Protein AF-A0A2R6PP64-F1 (afdb_monomer)

Organism: Actinidia chinensis var. chinensis (NCBI:txid1590841)

Foldseek 3Di:
DFDPVFWPDWACDADQLAFTWTFGADPVQQATEIEGHHDPPPPVVVCQVVVCPDDFDDDPNWGFRPSLVSNLVCCVPPVLVVRLVVCVVRPPGAYEYEYEEQSLLSSVVNLVVLQPDDCVVSVHHSVSYDYDYHNYDHRTD

pLDDT: mean 81.03, std 17.04, range [38.41, 97.19]

Nearest PDB structures (foldseek):
  6qpr-assembly1_A  TM=8.206E-01  e=1.455E-07  Rhizomucor miehei
  5tgl-assembly1_A-2  TM=7.960E-01  e=3.168E-07  Rhizomucor miehei
  6qpp-assembly1_A  TM=8.175E-01  e=6.058E-07  Rhizomucor miehei
  3tgl-assembly1_A  TM=8.061E-01  e=5.678E-07  Rhizomucor miehei
  6l7n-assembly1_A  TM=8.260E-01  e=2.871E-06  Penicillium roqueforti FM164

InterPro domains:
  IPR002921 Fungal lipase-type domain [PF01764] (34-140)
  IPR029058 Alpha/Beta hydrolase fold [G3DSA:3.40.50.1820] (1-141)
  IPR029058 Alpha/Beta hydrolase fold [SSF53474] (8-139)

Sequence (141 aa):
MLQESNVVKFIKDSSVMRPGYYIGIDAHKKPVILGIHGTHTVSDLITDIVSSSHEEVTFEGYSICFGTAESARWFLNHEMGTIKKCLDKHKGFRLRLVGHSLEGATASLLAIMLRKKSSKELGFSPDIVTSIGYATPPCVS

Radius of gyration: 15.01 Å; Cα contacts (8 Å, |Δi|>4): 247; chains: 1; bounding box: 42×24×38 Å

Secondary structure (DSSP, 8-state):
---GGGEEEEE---BTTB-EEEEEE-TTT-EEEEEEE--S-HHHHHHHHHH-TT-PEEETTEEE-HHHHHHHHHHHHHTHHHHHHHHHHSTTPEEEEEEEHHHHHHHHHHHHHHHTS-HHHHSS-GGGEEEEEESPPPS--

Mean predicted aligned error: 7.61 Å

Structure (mmCIF, N/CA/C/O backbone):
data_AF-A0A2R6PP64-F1
#
_entry.id   AF-A0A2R6PP64-F1
#
loop_
_atom_site.group_PDB
_atom_site.id
_atom_site.type_symbol
_atom_site.label_atom_id
_atom_site.label_alt_id
_atom_site.label_comp_id
_atom_site.label_asym_id
_atom_site.label_entity_id
_atom_site.label_seq_id
_atom_site.pdbx_PDB_ins_code
_atom_site.Cartn_x
_atom_site.Cartn_y
_atom_site.Cartn_z
_atom_site.occupancy
_atom_site.B_iso_or_equiv
_atom_site.auth_seq_id
_atom_site.auth_comp_id
_atom_site.auth_asym_id
_atom_site.auth_atom_id
_atom_site.pdbx_PDB_model_num
ATOM 1 N N . MET A 1 1 ? -13.765 -11.228 -1.481 1.00 49.19 1 MET A N 1
ATOM 2 C CA . MET A 1 1 ? -13.458 -10.492 -2.723 1.00 49.19 1 MET A CA 1
ATOM 3 C C . MET A 1 1 ? -13.876 -9.052 -2.479 1.00 49.19 1 MET A C 1
ATOM 5 O O . MET A 1 1 ? -14.929 -8.862 -1.878 1.00 49.19 1 MET A O 1
ATOM 9 N N . LEU A 1 2 ? -13.030 -8.071 -2.807 1.00 63.34 2 LEU A N 1
ATOM 10 C CA . LEU A 1 2 ? -13.365 -6.659 -2.607 1.00 63.34 2 LEU A CA 1
ATOM 11 C C . LEU A 1 2 ? -14.544 -6.314 -3.527 1.00 63.34 2 LEU A C 1
ATOM 13 O O . LEU A 1 2 ? -14.453 -6.550 -4.727 1.00 63.34 2 LEU A O 1
ATOM 17 N N . GLN A 1 3 ? -15.648 -5.820 -2.971 1.00 71.38 3 GLN A N 1
ATOM 18 C CA . GLN A 1 3 ? -16.761 -5.317 -3.778 1.00 71.38 3 GLN A CA 1
ATOM 19 C C . GLN A 1 3 ? -16.437 -3.896 -4.247 1.00 71.38 3 GLN A C 1
ATOM 21 O O . GLN A 1 3 ? -15.818 -3.138 -3.498 1.00 71.38 3 GLN A O 1
ATOM 26 N N . GLU A 1 4 ? -16.876 -3.520 -5.451 1.00 72.12 4 GLU A N 1
ATOM 27 C CA . GLU A 1 4 ? -16.663 -2.170 -6.00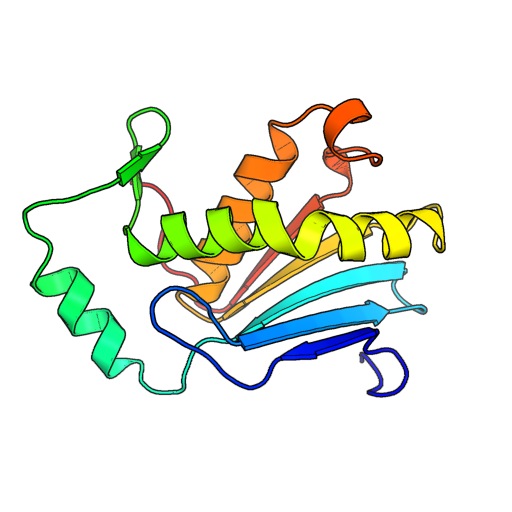0 1.00 72.12 4 GLU A CA 1
ATOM 28 C C . GLU A 1 4 ? -17.209 -1.074 -5.076 1.00 72.12 4 GLU A C 1
ATOM 30 O O . GLU A 1 4 ? -16.579 -0.032 -4.914 1.00 72.12 4 GLU A O 1
ATOM 35 N N . SER A 1 5 ? -18.313 -1.347 -4.368 1.00 76.00 5 SER A N 1
ATOM 36 C CA . SER A 1 5 ? -18.899 -0.448 -3.363 1.00 76.00 5 SER A CA 1
ATOM 37 C C . SER A 1 5 ? -17.946 -0.081 -2.221 1.00 76.00 5 SER A C 1
ATOM 39 O O . SER A 1 5 ? -18.180 0.894 -1.512 1.00 76.00 5 SER A O 1
ATOM 41 N N . ASN A 1 6 ? -16.887 -0.868 -2.016 1.00 86.00 6 ASN A N 1
ATOM 42 C CA . ASN A 1 6 ? -15.913 -0.664 -0.951 1.00 86.00 6 ASN A CA 1
ATOM 43 C C . ASN A 1 6 ? -14.617 -0.009 -1.451 1.00 86.00 6 ASN A C 1
ATOM 45 O O . ASN A 1 6 ? -13.639 0.074 -0.699 1.00 86.00 6 ASN A O 1
ATOM 49 N N . VAL A 1 7 ? -14.586 0.439 -2.708 1.00 89.81 7 VAL A N 1
ATOM 50 C CA . VAL A 1 7 ? -13.494 1.235 -3.267 1.00 89.81 7 VAL A CA 1
ATOM 51 C C . VAL A 1 7 ? -13.697 2.692 -2.859 1.00 89.81 7 VAL A C 1
ATOM 53 O O . VAL A 1 7 ? -14.669 3.339 -3.229 1.00 89.81 7 VAL A O 1
ATOM 56 N N . VAL A 1 8 ? -12.761 3.213 -2.071 1.00 91.81 8 VAL A N 1
ATOM 57 C CA . VAL A 1 8 ? -12.759 4.603 -1.591 1.00 91.81 8 VAL A CA 1
ATOM 58 C C . VAL A 1 8 ? -12.204 5.541 -2.655 1.00 91.81 8 VAL A C 1
ATOM 60 O O . VAL A 1 8 ? -12.632 6.686 -2.773 1.00 91.81 8 VAL A O 1
ATOM 63 N N . LYS A 1 9 ? -11.213 5.066 -3.408 1.00 92.81 9 LYS A N 1
ATOM 64 C CA . LYS A 1 9 ? -10.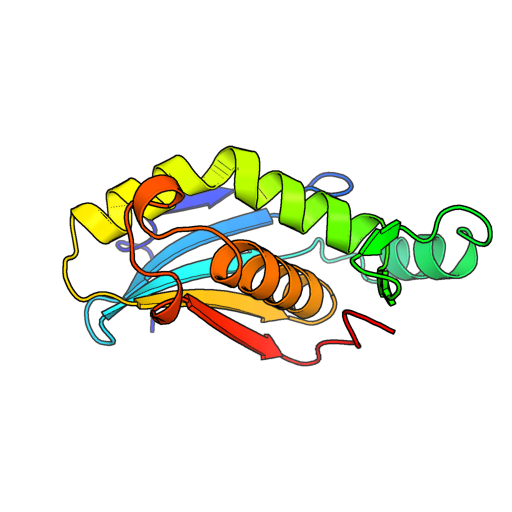545 5.837 -4.450 1.00 92.81 9 LYS A CA 1
ATOM 65 C C . LYS A 1 9 ? -10.085 4.900 -5.549 1.00 92.81 9 LYS A C 1
ATOM 67 O O . LYS A 1 9 ? -9.527 3.847 -5.252 1.00 92.81 9 LYS A O 1
ATOM 72 N N . PHE A 1 10 ? -10.295 5.304 -6.793 1.00 91.75 10 PHE A N 1
ATOM 73 C CA . 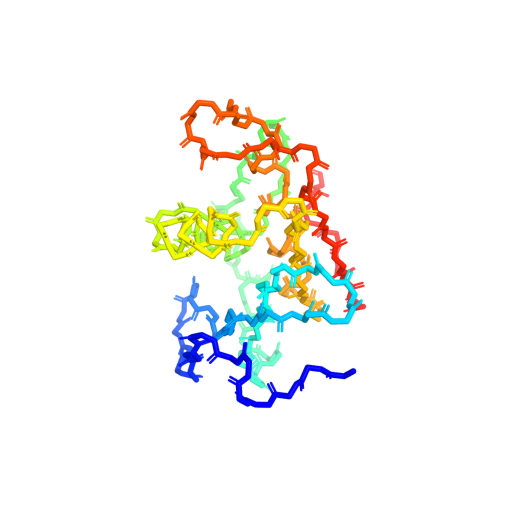PHE A 1 10 ? -9.838 4.593 -7.978 1.00 91.75 10 PHE A CA 1
ATOM 74 C C . PHE A 1 10 ? -9.250 5.605 -8.954 1.00 91.75 10 PHE A C 1
ATOM 76 O O . PHE A 1 10 ? -9.945 6.531 -9.366 1.00 91.75 10 PHE A O 1
ATOM 83 N N . ILE A 1 11 ? -7.975 5.441 -9.292 1.00 89.06 11 ILE A N 1
ATOM 84 C CA . ILE A 1 11 ? -7.272 6.242 -10.289 1.00 89.06 11 ILE A CA 1
ATOM 85 C C . ILE A 1 11 ? -6.854 5.298 -11.408 1.00 89.06 11 ILE A C 1
ATOM 87 O O . ILE A 1 11 ? -5.977 4.452 -11.228 1.00 89.06 11 ILE A O 1
ATOM 91 N N . LYS A 1 12 ? -7.537 5.432 -12.546 1.00 80.81 12 LYS A N 1
ATOM 92 C CA . LYS A 1 12 ? -7.301 4.616 -13.739 1.00 80.81 12 LYS A CA 1
ATOM 93 C C . LYS A 1 12 ? -6.080 5.091 -14.517 1.00 80.81 12 LYS A C 1
ATOM 95 O O . LYS A 1 12 ? -5.326 4.274 -15.038 1.00 80.81 12 LYS A O 1
ATOM 100 N N . ASP A 1 13 ? -5.920 6.407 -14.607 1.00 75.50 13 ASP A N 1
ATOM 101 C CA . ASP A 1 13 ? -4.865 7.011 -15.402 1.00 75.50 13 ASP A CA 1
ATOM 102 C C . ASP A 1 13 ? -3.517 6.784 -14.734 1.00 75.50 13 ASP A C 1
ATOM 104 O O . ASP A 1 13 ? -3.345 6.967 -13.529 1.00 75.50 13 ASP A O 1
ATOM 108 N N . SER A 1 14 ? -2.560 6.377 -15.550 1.00 72.56 14 SER A N 1
ATOM 109 C CA . SER A 1 14 ? -1.179 6.172 -15.152 1.00 72.56 14 SER A CA 1
ATOM 110 C C . SER A 1 14 ? -0.304 7.096 -15.979 1.00 72.56 14 SER A C 1
ATOM 112 O O . SER A 1 14 ? -0.519 7.280 -17.176 1.00 72.56 14 SER A O 1
ATOM 114 N N . SER A 1 15 ? 0.677 7.701 -15.325 1.00 66.31 15 SER A N 1
ATOM 115 C CA . SER A 1 15 ? 1.737 8.451 -15.990 1.00 66.31 15 SER A CA 1
ATOM 116 C C . SER A 1 15 ? 3.084 7.841 -15.632 1.00 66.31 15 SER A C 1
ATOM 118 O O . SER A 1 15 ? 3.179 7.006 -14.730 1.00 66.31 15 SER A O 1
ATOM 120 N N . VAL A 1 16 ? 4.145 8.302 -16.294 1.00 65.38 16 VAL A N 1
ATOM 121 C CA . VAL A 1 16 ? 5.523 7.942 -15.937 1.00 65.38 16 VAL A CA 1
ATOM 122 C C . VAL A 1 16 ? 5.717 8.134 -14.422 1.00 65.38 16 VAL A C 1
ATOM 124 O O . VAL A 1 16 ? 5.392 9.198 -13.887 1.00 65.38 16 VAL A O 1
ATOM 127 N N . MET A 1 17 ? 6.156 7.073 -13.730 1.00 68.31 17 MET A N 1
ATOM 128 C CA . MET A 1 17 ? 6.361 7.001 -12.267 1.00 68.31 17 MET A CA 1
ATOM 129 C C . MET A 1 17 ? 5.120 7.223 -11.379 1.00 68.31 17 MET A C 1
ATOM 131 O O . MET A 1 17 ? 5.240 7.421 -10.169 1.00 68.31 17 MET A O 1
ATOM 135 N N . ARG A 1 18 ? 3.911 7.213 -11.947 1.00 79.69 18 ARG A N 1
ATOM 136 C CA . ARG A 1 18 ? 2.648 7.308 -11.199 1.00 79.69 18 ARG A CA 1
ATOM 137 C C . ARG A 1 18 ? 1.710 6.221 -11.704 1.00 79.69 18 ARG A C 1
ATOM 139 O O . ARG A 1 18 ? 0.897 6.482 -12.595 1.00 79.69 18 ARG A O 1
ATOM 146 N N . PRO A 1 19 ? 1.856 4.989 -11.193 1.00 81.19 19 PRO A N 1
ATOM 147 C CA . PRO A 1 19 ? 0.986 3.899 -11.595 1.00 81.19 19 PRO A CA 1
ATOM 148 C C . PRO A 1 19 ? -0.462 4.206 -11.201 1.00 81.19 19 PRO A C 1
ATOM 150 O O . PRO A 1 19 ? -0.721 4.918 -10.225 1.00 81.19 19 PRO A O 1
ATOM 153 N N . GLY A 1 20 ? -1.400 3.635 -11.951 1.00 87.81 20 GLY A N 1
ATOM 154 C CA . GLY A 1 20 ? -2.799 3.609 -11.557 1.00 87.81 20 GLY A CA 1
ATOM 155 C C . GLY A 1 20 ? -2.938 2.839 -10.246 1.00 87.81 20 GLY A C 1
ATOM 156 O O . GLY A 1 20 ? -2.110 1.998 -9.888 1.00 87.81 20 GLY A O 1
ATOM 157 N N . TYR A 1 21 ? -3.963 3.144 -9.466 1.00 92.56 21 TYR A N 1
ATOM 158 C CA . TYR A 1 21 ? -4.140 2.480 -8.181 1.00 92.56 21 TYR A CA 1
ATOM 159 C C . TYR A 1 21 ? -5.564 2.595 -7.676 1.00 92.56 21 TYR A C 1
ATOM 161 O O . TYR A 1 21 ? -6.366 3.415 -8.127 1.00 92.56 21 TYR A O 1
ATOM 169 N N . TYR A 1 22 ? -5.860 1.790 -6.666 1.00 93.81 22 TYR A N 1
ATOM 170 C CA . TYR A 1 22 ? -7.092 1.903 -5.915 1.00 93.81 22 TYR A CA 1
ATOM 171 C C . TYR A 1 22 ? -6.848 1.755 -4.420 1.00 93.81 22 TYR A C 1
ATOM 173 O O . TYR A 1 22 ? -5.941 1.046 -3.983 1.00 93.81 22 TYR A O 1
ATOM 181 N N . ILE A 1 23 ? -7.691 2.420 -3.634 1.00 95.00 23 ILE A N 1
ATOM 182 C CA . ILE A 1 23 ? -7.774 2.244 -2.188 1.00 95.00 23 ILE A CA 1
ATOM 183 C C . ILE A 1 23 ? -9.132 1.628 -1.889 1.00 95.00 23 ILE A C 1
ATOM 185 O O . ILE A 1 23 ? -10.166 2.233 -2.168 1.00 95.00 23 ILE A O 1
ATOM 189 N N . GLY A 1 24 ? -9.126 0.422 -1.334 1.00 94.06 24 GLY A N 1
ATOM 190 C CA . GLY A 1 24 ? -10.329 -0.330 -0.995 1.00 94.06 24 GLY A CA 1
ATOM 191 C C . GLY A 1 24 ? -10.353 -0.762 0.463 1.00 94.06 24 GLY A C 1
ATOM 192 O O . GLY A 1 24 ? -9.318 -0.830 1.125 1.00 94.06 24 GLY A O 1
ATOM 193 N N . ILE A 1 25 ? -11.540 -1.078 0.970 1.00 94.31 25 ILE A N 1
ATOM 194 C CA . ILE A 1 25 ? -11.734 -1.586 2.330 1.00 94.31 25 ILE A CA 1
ATOM 195 C C . ILE A 1 25 ? -12.377 -2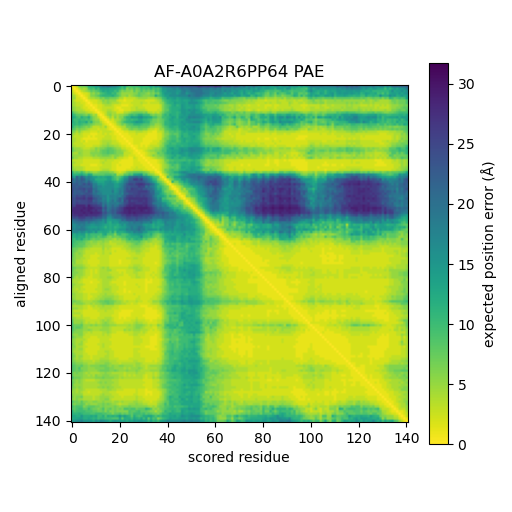.968 2.254 1.00 94.31 25 ILE A C 1
ATOM 197 O O . ILE A 1 25 ? -13.497 -3.125 1.779 1.00 94.31 25 ILE A O 1
ATOM 201 N N . ASP A 1 26 ? -11.693 -3.998 2.740 1.00 90.94 26 ASP A N 1
ATOM 202 C CA . ASP A 1 26 ? -12.300 -5.322 2.871 1.00 90.94 26 ASP A CA 1
ATOM 203 C C . ASP A 1 26 ? -12.822 -5.483 4.302 1.00 90.94 26 ASP A C 1
ATOM 205 O O . ASP A 1 26 ? -12.075 -5.785 5.230 1.00 90.94 26 ASP A O 1
ATOM 209 N N . ALA A 1 27 ? -14.126 -5.270 4.487 1.00 84.88 27 ALA A N 1
ATOM 210 C CA . ALA A 1 27 ? -14.778 -5.387 5.790 1.00 84.88 27 ALA A CA 1
ATOM 211 C C . ALA A 1 27 ? -14.773 -6.824 6.350 1.00 84.88 27 ALA A C 1
ATOM 213 O O . ALA A 1 27 ? -14.808 -7.003 7.568 1.00 84.88 27 ALA A O 1
ATOM 214 N N . HIS A 1 28 ? -14.691 -7.849 5.492 1.00 84.56 28 HIS A N 1
ATOM 215 C CA . HIS A 1 28 ? -14.688 -9.249 5.922 1.00 84.56 28 HIS A CA 1
ATOM 216 C C . HIS A 1 28 ? -13.328 -9.663 6.473 1.00 84.56 28 HIS A C 1
ATOM 218 O O . HIS A 1 28 ? -13.242 -10.279 7.535 1.00 84.56 28 HIS A O 1
ATOM 224 N N . LYS A 1 29 ? -12.252 -9.343 5.749 1.00 86.50 29 LYS A N 1
ATOM 225 C CA . LYS A 1 29 ? -10.882 -9.680 6.167 1.00 86.50 29 LYS A CA 1
ATOM 226 C C . LYS A 1 29 ? -10.239 -8.594 7.031 1.00 86.50 29 LYS A C 1
ATOM 228 O O . LYS A 1 29 ? -9.176 -8.837 7.601 1.00 86.50 29 LYS A O 1
ATOM 233 N N . LYS A 1 30 ? -10.866 -7.418 7.117 1.00 90.62 30 LYS A N 1
ATOM 234 C CA . LYS A 1 30 ? -10.422 -6.217 7.838 1.00 90.62 30 LYS A CA 1
ATOM 235 C C . LYS A 1 30 ? -9.087 -5.572 7.389 1.00 90.62 30 LYS A C 1
ATOM 237 O O . LYS A 1 30 ? -8.389 -5.022 8.244 1.00 90.62 30 LYS A O 1
ATOM 242 N N . PRO A 1 31 ? -8.667 -5.591 6.105 1.00 92.69 31 PRO A N 1
ATOM 243 C CA . PRO A 1 31 ? -7.626 -4.683 5.633 1.00 92.69 31 PRO A CA 1
ATOM 244 C C . PRO A 1 31 ? -8.181 -3.445 4.912 1.00 92.69 31 PRO A C 1
ATOM 246 O O . PRO A 1 31 ? -9.172 -3.507 4.184 1.00 92.69 31 PRO A O 1
ATOM 249 N N . VAL A 1 32 ? -7.454 -2.337 5.044 1.00 95.81 32 VAL A N 1
ATOM 250 C CA . VAL A 1 32 ? -7.393 -1.284 4.024 1.00 95.81 32 VAL A CA 1
ATOM 251 C C . VAL A 1 32 ? -6.368 -1.733 2.984 1.00 95.81 32 VAL A C 1
ATOM 253 O O . VAL A 1 32 ? -5.243 -2.090 3.338 1.00 95.81 32 VAL A O 1
ATOM 256 N N . ILE A 1 33 ? -6.758 -1.761 1.715 1.00 95.38 33 ILE A N 1
ATOM 257 C CA . ILE A 1 33 ? -5.949 -2.265 0.605 1.00 95.38 33 ILE A CA 1
ATOM 258 C C . ILE A 1 33 ? -5.546 -1.091 -0.282 1.00 95.38 33 ILE A C 1
ATOM 260 O O . ILE A 1 33 ? -6.423 -0.384 -0.768 1.00 95.38 33 ILE A O 1
ATOM 264 N N . LEU A 1 34 ? -4.246 -0.913 -0.515 1.00 95.69 34 LEU A N 1
ATOM 265 C CA . LEU A 1 34 ? -3.721 -0.108 -1.619 1.00 95.69 34 LEU A CA 1
ATOM 266 C C . LEU A 1 34 ? -3.267 -1.073 -2.714 1.00 95.69 34 LEU A C 1
ATOM 268 O O . LEU A 1 34 ? -2.245 -1.743 -2.556 1.00 95.69 34 LEU A O 1
ATOM 272 N N . GLY A 1 35 ? -4.040 -1.172 -3.791 1.00 93.25 35 GLY A N 1
ATOM 273 C CA . GLY A 1 35 ? -3.666 -1.947 -4.969 1.00 93.25 35 GLY A CA 1
ATOM 274 C C . GLY A 1 35 ? -3.002 -1.046 -5.999 1.00 93.25 35 GLY A C 1
ATOM 275 O O . GLY A 1 35 ? -3.626 -0.090 -6.450 1.00 93.25 35 GLY A O 1
ATOM 276 N N . ILE A 1 36 ? -1.757 -1.349 -6.351 1.00 91.69 36 ILE A N 1
ATOM 277 C CA . ILE A 1 36 ? -0.962 -0.628 -7.346 1.00 91.69 36 ILE A CA 1
ATOM 278 C C . ILE A 1 36 ? -1.040 -1.403 -8.664 1.00 91.69 36 ILE A C 1
ATOM 280 O O . ILE A 1 36 ? -0.782 -2.607 -8.697 1.00 91.69 36 ILE A O 1
ATOM 284 N N . HIS A 1 37 ? -1.423 -0.711 -9.731 1.00 83.44 37 HIS A N 1
ATOM 285 C CA . HIS A 1 37 ? -1.583 -1.246 -11.077 1.00 83.44 37 HIS A CA 1
ATOM 286 C C . HIS A 1 37 ? -0.788 -0.396 -12.074 1.00 83.44 37 HIS A C 1
ATOM 288 O O . HIS A 1 37 ? -1.015 0.803 -12.226 1.00 83.44 37 HIS A O 1
ATOM 294 N N . GLY A 1 38 ? 0.166 -1.014 -12.749 1.00 66.75 38 GLY A N 1
ATOM 295 C CA . GLY A 1 38 ? 0.958 -0.411 -13.805 1.00 66.75 38 GLY A CA 1
ATOM 296 C C . GLY A 1 38 ? 0.203 -0.423 -15.125 1.00 66.75 38 GLY A C 1
ATOM 297 O O . GLY A 1 38 ? -0.780 -1.141 -15.308 1.00 66.75 38 GLY A O 1
ATOM 298 N N . THR A 1 39 ? 0.669 0.387 -16.067 1.00 53.47 39 THR A N 1
ATOM 299 C CA . THR A 1 39 ? 0.207 0.330 -17.453 1.00 53.47 39 THR A CA 1
ATOM 300 C C . THR A 1 39 ? 0.467 -1.051 -18.059 1.00 53.47 39 THR A C 1
ATOM 302 O O . THR A 1 39 ? 1.475 -1.698 -17.793 1.00 53.47 39 THR A O 1
ATOM 305 N N . HIS A 1 40 ? -0.420 -1.480 -18.959 1.00 48.38 40 HIS A N 1
ATOM 306 C CA . HIS A 1 40 ? -0.296 -2.718 -19.739 1.00 48.38 40 HIS A CA 1
ATOM 307 C C . HIS A 1 40 ? 0.913 -2.761 -20.707 1.00 48.38 40 HIS A C 1
ATOM 309 O O . HIS A 1 40 ? 1.077 -3.746 -21.426 1.00 48.38 40 HIS A O 1
ATOM 315 N N . THR A 1 41 ? 1.782 -1.747 -20.738 1.00 46.19 41 THR A N 1
ATOM 316 C CA . THR A 1 41 ? 3.030 -1.745 -21.514 1.00 46.19 41 THR A CA 1
ATOM 317 C C . THR A 1 41 ? 4.212 -2.177 -20.652 1.00 46.19 41 THR A C 1
ATOM 319 O O . THR A 1 41 ? 5.066 -1.390 -20.259 1.00 46.19 41 THR A O 1
ATOM 322 N N . VAL A 1 42 ? 4.312 -3.491 -20.437 1.00 48.19 42 VAL A N 1
ATOM 323 C CA . VAL A 1 42 ? 5.522 -4.166 -19.920 1.00 48.19 42 VAL A CA 1
ATOM 324 C C . VAL A 1 42 ? 6.769 -3.794 -20.751 1.00 48.19 42 VAL A C 1
ATOM 326 O O . VAL A 1 42 ? 7.892 -3.842 -20.258 1.00 48.19 42 VAL A O 1
ATOM 329 N N . SER A 1 43 ? 6.568 -3.378 -22.006 1.00 42.44 43 SER A N 1
ATOM 330 C CA . SER A 1 43 ? 7.605 -2.948 -22.945 1.00 42.44 43 SER A CA 1
ATOM 331 C C . SER A 1 43 ? 8.280 -1.615 -22.598 1.00 42.44 43 SER A C 1
ATOM 333 O O . SER A 1 43 ? 9.478 -1.512 -22.836 1.00 42.44 43 SER A O 1
ATOM 335 N N . ASP A 1 44 ? 7.587 -0.641 -21.991 1.00 45.28 44 ASP A N 1
ATOM 336 C CA . ASP A 1 44 ? 8.214 0.646 -21.616 1.00 45.28 44 ASP A CA 1
ATOM 337 C C . ASP A 1 44 ? 9.164 0.491 -20.413 1.00 45.28 44 ASP A C 1
ATOM 339 O O . ASP A 1 44 ? 10.107 1.256 -20.237 1.00 45.28 44 ASP A O 1
ATOM 343 N N . LEU A 1 45 ? 8.957 -0.555 -19.606 1.00 49.12 45 LEU A N 1
ATOM 344 C CA . LEU A 1 45 ? 9.746 -0.846 -18.408 1.00 49.12 45 LEU A CA 1
ATOM 345 C C . LEU A 1 45 ? 11.098 -1.501 -18.691 1.00 49.12 45 LEU A C 1
ATOM 347 O O . LEU A 1 45 ? 12.050 -1.309 -17.937 1.00 49.12 45 LEU A O 1
ATOM 351 N N . ILE A 1 46 ? 11.194 -2.269 -19.777 1.00 49.28 46 ILE A N 1
ATOM 352 C CA . ILE A 1 46 ? 12.460 -2.884 -20.194 1.00 49.28 46 ILE A CA 1
ATOM 353 C C . ILE A 1 46 ? 13.401 -1.811 -20.760 1.00 49.28 46 ILE A C 1
ATOM 355 O O . ILE A 1 46 ? 14.614 -1.908 -20.581 1.00 49.28 46 ILE A O 1
ATOM 359 N N . THR A 1 47 ? 12.862 -0.758 -21.380 1.00 43.25 47 THR A N 1
ATOM 360 C CA . THR A 1 47 ? 13.674 0.332 -21.932 1.00 43.25 47 THR A CA 1
ATOM 361 C C . THR A 1 47 ? 14.369 1.147 -20.838 1.00 43.25 47 THR A C 1
ATOM 363 O O . THR A 1 47 ? 15.541 1.475 -21.010 1.00 43.25 47 THR A O 1
ATOM 366 N N . ASP A 1 48 ? 13.735 1.375 -19.684 1.00 43.78 48 ASP A N 1
ATOM 367 C CA . ASP A 1 48 ? 14.396 2.054 -18.558 1.00 43.78 48 ASP A CA 1
ATOM 368 C C . ASP A 1 48 ? 15.468 1.179 -17.893 1.00 43.78 48 ASP A C 1
ATOM 370 O O . ASP A 1 48 ? 16.542 1.678 -17.573 1.00 43.78 48 ASP A O 1
ATOM 374 N N . ILE A 1 49 ? 15.246 -0.137 -17.767 1.00 45.53 49 ILE A N 1
ATOM 375 C CA . ILE A 1 49 ? 16.246 -1.071 -17.210 1.00 45.53 49 ILE A CA 1
ATOM 376 C C . ILE A 1 49 ? 17.505 -1.150 -18.091 1.00 45.53 49 ILE A C 1
ATOM 378 O O . ILE A 1 49 ? 18.608 -1.323 -17.577 1.00 45.53 49 ILE A O 1
ATOM 382 N N . VAL A 1 50 ? 17.355 -1.030 -19.414 1.00 43.88 50 VAL A N 1
ATOM 383 C CA . VAL A 1 50 ? 18.472 -1.146 -20.368 1.00 43.88 50 VAL A CA 1
ATOM 384 C C . VAL A 1 50 ? 19.129 0.207 -20.670 1.00 43.88 50 VAL A C 1
ATOM 386 O O . VAL A 1 50 ? 20.298 0.234 -21.052 1.00 43.88 50 VAL A O 1
ATOM 389 N N . SER A 1 51 ? 18.431 1.332 -20.473 1.00 38.41 51 SER A N 1
ATOM 390 C CA . SER A 1 51 ? 18.965 2.665 -20.788 1.00 38.41 51 SER A CA 1
ATOM 391 C C . SER A 1 51 ? 19.507 3.442 -19.579 1.00 38.41 51 SER A C 1
ATOM 393 O O . SER A 1 51 ? 20.195 4.446 -19.780 1.00 38.41 51 SER A O 1
ATOM 395 N N . SER A 1 52 ? 19.250 3.012 -18.338 1.00 42.06 52 SER A N 1
ATOM 396 C CA . SER A 1 52 ? 19.702 3.707 -17.124 1.00 42.06 52 SER A CA 1
ATOM 397 C C . SER A 1 52 ? 21.042 3.189 -16.593 1.00 42.06 52 SER A C 1
ATOM 399 O O . SER A 1 52 ? 21.175 2.865 -15.415 1.00 42.06 52 SER A O 1
ATOM 401 N N . SER A 1 53 ? 22.082 3.175 -17.420 1.00 42.50 53 SER A N 1
ATOM 402 C CA . SER A 1 53 ? 23.459 2.944 -16.957 1.00 42.50 53 SER A CA 1
ATOM 403 C C . SER A 1 53 ? 24.009 4.082 -16.069 1.00 42.50 53 SER A C 1
ATOM 405 O O . SER A 1 53 ? 25.219 4.140 -15.875 1.00 42.50 53 SER A O 1
ATOM 407 N N . HIS A 1 54 ? 23.176 5.024 -15.590 1.00 44.06 54 HIS A N 1
ATOM 408 C CA . HIS A 1 54 ? 23.647 6.277 -14.982 1.00 44.06 54 HIS A CA 1
ATOM 409 C C . HIS A 1 54 ? 22.877 6.834 -13.765 1.00 44.06 54 HIS A C 1
ATOM 411 O O . HIS A 1 54 ? 23.387 7.788 -13.189 1.00 44.06 54 HIS A O 1
ATOM 417 N N . GLU A 1 55 ? 21.746 6.282 -13.300 1.00 46.31 55 GLU A N 1
ATOM 418 C CA . GLU A 1 55 ? 21.071 6.802 -12.084 1.00 46.31 55 GLU A CA 1
ATOM 419 C C . GLU A 1 55 ? 20.379 5.689 -11.267 1.00 46.31 55 GLU A C 1
ATOM 421 O O . GLU A 1 55 ? 19.155 5.625 -11.154 1.00 46.31 55 GLU A O 1
ATOM 426 N N . GLU A 1 56 ? 21.162 4.781 -10.677 1.00 51.41 56 GLU A N 1
ATOM 427 C CA . GLU A 1 56 ? 20.653 3.911 -9.609 1.00 51.41 56 GLU A CA 1
ATOM 428 C C . GLU A 1 56 ? 20.353 4.756 -8.362 1.00 51.41 56 GLU A C 1
ATOM 430 O O . GLU A 1 56 ? 21.238 5.412 -7.807 1.00 51.41 56 GLU A O 1
ATOM 435 N N . VAL A 1 57 ? 19.102 4.743 -7.890 1.00 56.44 57 VAL A N 1
ATOM 436 C CA . VAL A 1 57 ? 18.763 5.390 -6.616 1.00 56.44 57 VAL A CA 1
ATOM 437 C C . VAL A 1 57 ? 19.241 4.485 -5.499 1.00 56.44 57 VAL A C 1
ATOM 439 O O . VAL A 1 57 ? 18.735 3.376 -5.329 1.00 56.44 57 VAL A O 1
ATOM 442 N N . THR A 1 58 ? 20.196 4.970 -4.710 1.00 59.12 58 THR A N 1
ATOM 443 C CA . THR A 1 58 ? 20.690 4.232 -3.552 1.00 59.12 58 THR A CA 1
ATOM 444 C C . THR A 1 58 ? 19.748 4.432 -2.367 1.00 59.12 58 THR A C 1
ATOM 446 O O . THR A 1 58 ? 19.598 5.542 -1.852 1.00 59.12 58 THR A O 1
ATOM 449 N N . PHE A 1 59 ? 19.119 3.360 -1.892 1.00 61.78 59 PHE A N 1
ATOM 450 C CA . PHE A 1 59 ? 18.381 3.362 -0.630 1.00 61.78 59 PHE A CA 1
ATOM 451 C C . PHE A 1 59 ? 19.165 2.549 0.392 1.00 61.78 59 PHE A C 1
ATOM 453 O O . PHE A 1 59 ? 19.243 1.329 0.295 1.00 61.78 59 PHE A O 1
ATOM 460 N N . GLU A 1 60 ? 19.772 3.235 1.363 1.00 60.78 60 GLU A N 1
ATOM 461 C CA . GLU A 1 60 ? 20.629 2.614 2.389 1.00 60.78 60 GLU A CA 1
ATOM 462 C C . GLU A 1 60 ? 21.762 1.739 1.826 1.00 60.78 60 GLU A C 1
ATOM 464 O O . GLU A 1 60 ? 22.106 0.710 2.396 1.00 60.78 60 GLU A O 1
ATOM 469 N N . GLY A 1 61 ? 22.357 2.158 0.708 1.00 59.53 61 GLY A N 1
ATOM 470 C CA . GLY A 1 61 ? 23.458 1.427 0.078 1.00 59.53 61 GLY A CA 1
ATOM 471 C C . GLY A 1 61 ? 23.025 0.332 -0.900 1.00 59.53 61 GLY A C 1
ATOM 472 O O . GLY A 1 61 ? 23.894 -0.230 -1.552 1.00 59.53 61 GLY A O 1
ATOM 473 N N . TYR A 1 62 ? 21.719 0.079 -1.045 1.00 66.62 62 TYR A N 1
ATOM 474 C CA . TYR A 1 62 ? 21.174 -0.851 -2.037 1.00 66.62 62 TYR A CA 1
ATOM 475 C C . TYR A 1 62 ? 20.702 -0.118 -3.285 1.00 66.62 62 TYR A C 1
ATOM 477 O O . TYR A 1 62 ? 20.096 0.957 -3.188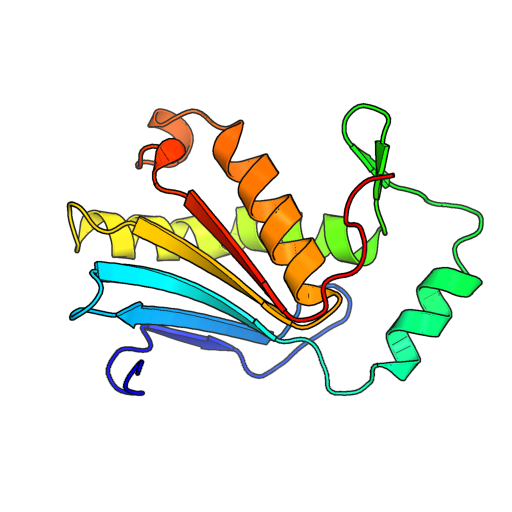 1.00 66.62 62 TYR A O 1
ATOM 485 N N . SER A 1 63 ? 20.923 -0.729 -4.443 1.00 69.62 63 SER A N 1
ATOM 486 C CA . SER A 1 63 ? 20.443 -0.206 -5.716 1.00 69.62 63 SER A CA 1
ATOM 487 C C . SER A 1 63 ? 18.952 -0.482 -5.877 1.00 69.62 63 SER A C 1
ATOM 489 O O . SER A 1 63 ? 18.480 -1.611 -5.714 1.00 69.62 63 SER A O 1
ATOM 491 N N . ILE A 1 64 ? 18.192 0.562 -6.205 1.00 75.88 64 ILE A N 1
ATOM 492 C CA . ILE A 1 64 ? 16.766 0.468 -6.515 1.00 75.88 64 ILE A CA 1
ATOM 493 C C . ILE A 1 64 ? 16.517 1.064 -7.897 1.00 75.88 64 ILE A C 1
ATOM 495 O O . ILE A 1 64 ? 17.003 2.148 -8.222 1.00 75.88 64 ILE A O 1
ATOM 499 N N . CYS A 1 65 ? 15.687 0.381 -8.690 1.00 75.94 65 CYS A N 1
ATOM 500 C CA . CYS A 1 65 ? 15.152 0.932 -9.932 1.00 75.94 65 CYS A CA 1
ATOM 501 C C . CYS A 1 65 ? 14.487 2.295 -9.665 1.00 75.94 65 CYS A C 1
ATOM 503 O O . CYS A 1 65 ? 13.531 2.385 -8.887 1.00 75.94 65 CYS A O 1
ATOM 505 N N . PHE A 1 66 ? 14.974 3.345 -10.331 1.00 76.38 66 PHE A N 1
ATOM 506 C CA . PHE A 1 66 ? 14.526 4.729 -10.152 1.00 76.38 66 PHE A CA 1
ATOM 507 C C . PHE A 1 66 ? 12.996 4.866 -10.214 1.00 76.38 66 PHE A C 1
ATOM 509 O O . PHE A 1 66 ? 12.384 5.445 -9.315 1.00 76.38 66 PHE A O 1
ATOM 516 N N . GLY A 1 67 ? 12.355 4.235 -11.205 1.00 75.31 67 GLY A N 1
ATOM 517 C CA . GLY A 1 67 ? 10.898 4.267 -11.355 1.00 75.31 67 GLY A CA 1
ATOM 518 C C . GLY A 1 67 ? 10.143 3.664 -10.164 1.00 75.31 67 GLY A C 1
ATOM 519 O O . GLY A 1 67 ? 9.115 4.200 -9.739 1.00 75.31 67 GLY A O 1
ATOM 520 N N . THR A 1 68 ? 10.676 2.594 -9.570 1.00 82.69 68 THR A N 1
ATOM 521 C CA . THR A 1 68 ? 10.123 1.964 -8.362 1.00 82.69 68 THR A CA 1
ATOM 522 C C . THR A 1 68 ? 10.250 2.885 -7.150 1.00 82.69 68 THR A C 1
ATOM 524 O O . THR A 1 68 ? 9.282 3.038 -6.397 1.00 82.69 68 THR A O 1
ATOM 527 N N . ALA A 1 69 ? 11.417 3.515 -6.975 1.00 84.81 69 ALA A N 1
ATOM 528 C CA . ALA A 1 69 ? 11.685 4.446 -5.882 1.00 84.81 69 ALA A CA 1
ATOM 529 C C . ALA A 1 69 ? 10.781 5.684 -5.953 1.00 84.81 69 ALA A C 1
ATOM 531 O O . ALA A 1 69 ? 10.111 6.020 -4.971 1.00 84.81 69 ALA A O 1
ATOM 532 N N . GLU A 1 70 ? 10.692 6.315 -7.125 1.00 85.06 70 GLU A N 1
ATOM 533 C CA . GLU A 1 70 ? 9.864 7.504 -7.322 1.00 85.06 70 GLU A CA 1
ATOM 534 C C . GLU A 1 70 ? 8.373 7.201 -7.163 1.00 85.06 70 GLU A C 1
ATOM 536 O O . GLU A 1 70 ? 7.667 7.954 -6.487 1.00 85.06 70 GLU A O 1
ATOM 541 N N . SER A 1 71 ? 7.899 6.057 -7.669 1.00 87.69 71 SER A N 1
ATOM 542 C CA . SER A 1 71 ? 6.505 5.633 -7.481 1.00 87.69 71 SER A CA 1
ATOM 543 C C . SER A 1 71 ? 6.171 5.430 -5.997 1.00 87.69 71 SER A C 1
ATOM 545 O O . SER A 1 71 ? 5.151 5.923 -5.509 1.00 87.69 71 SER A O 1
ATOM 547 N N . ALA A 1 72 ? 7.041 4.751 -5.239 1.00 91.12 72 ALA A N 1
ATOM 548 C CA . ALA A 1 72 ? 6.839 4.536 -3.804 1.00 91.12 72 ALA A CA 1
ATOM 549 C C . ALA A 1 72 ? 6.840 5.866 -3.029 1.00 91.12 72 ALA A C 1
ATOM 551 O O . ALA A 1 72 ? 5.970 6.103 -2.183 1.00 91.12 72 ALA A O 1
ATOM 552 N N . ARG A 1 73 ? 7.769 6.771 -3.359 1.00 90.62 73 ARG A N 1
ATOM 553 C CA . ARG A 1 73 ? 7.859 8.109 -2.762 1.00 90.62 73 ARG A CA 1
ATOM 554 C C . ARG A 1 73 ? 6.627 8.956 -3.076 1.00 90.62 73 ARG A C 1
ATOM 556 O O . ARG A 1 73 ? 6.135 9.673 -2.203 1.00 90.62 73 ARG A O 1
ATOM 563 N N . TRP A 1 74 ? 6.077 8.834 -4.283 1.00 91.50 74 TRP A N 1
ATOM 564 C CA . TRP A 1 74 ? 4.848 9.517 -4.665 1.00 91.50 74 TRP A CA 1
ATOM 565 C C . TRP A 1 74 ? 3.668 9.092 -3.781 1.00 91.50 74 TRP A C 1
ATOM 567 O O . TRP A 1 74 ? 3.014 9.960 -3.196 1.00 91.50 74 TRP A O 1
ATOM 577 N N . PHE A 1 75 ? 3.445 7.786 -3.591 1.00 93.19 75 PHE A N 1
ATOM 578 C CA . PHE A 1 75 ? 2.379 7.279 -2.712 1.00 93.19 75 PHE A CA 1
ATOM 579 C C . PHE A 1 75 ? 2.535 7.733 -1.262 1.00 93.19 75 PHE A C 1
ATOM 581 O O . PHE A 1 75 ? 1.550 8.100 -0.615 1.00 93.19 75 PHE A O 1
ATOM 588 N N . LEU A 1 76 ? 3.771 7.739 -0.761 1.00 92.62 76 LEU A N 1
ATOM 589 C CA . LEU A 1 76 ? 4.090 8.200 0.586 1.00 92.62 76 LEU A CA 1
ATOM 590 C C . LEU A 1 76 ? 3.717 9.677 0.800 1.00 92.62 76 LEU A C 1
ATOM 592 O O . LEU A 1 76 ? 3.267 10.046 1.881 1.00 92.62 76 LEU A O 1
ATOM 596 N N . ASN A 1 77 ? 3.854 10.509 -0.231 1.00 91.38 77 ASN A N 1
ATOM 597 C CA . ASN A 1 77 ? 3.569 11.940 -0.140 1.00 91.38 77 ASN A CA 1
ATOM 598 C C . ASN A 1 77 ? 2.102 12.292 -0.440 1.00 91.38 77 ASN A C 1
ATOM 600 O O . ASN A 1 77 ? 1.596 13.270 0.106 1.00 91.38 77 ASN A O 1
ATOM 604 N N . HIS A 1 78 ? 1.408 11.512 -1.278 1.00 91.62 78 HIS A N 1
ATOM 605 C CA . HIS A 1 78 ? 0.079 11.883 -1.790 1.00 91.62 78 HIS A CA 1
ATOM 606 C C . HIS A 1 78 ? -1.072 11.078 -1.176 1.00 91.62 78 HIS A C 1
ATOM 608 O O . HIS A 1 78 ? -2.140 11.635 -0.927 1.00 91.62 78 HIS A O 1
ATOM 614 N N . GLU A 1 79 ? -0.874 9.792 -0.861 1.00 93.25 79 GLU A N 1
ATOM 615 C CA . GLU A 1 79 ? -1.977 8.911 -0.442 1.00 93.25 79 GLU A CA 1
ATOM 616 C C . GLU A 1 79 ? -1.999 8.577 1.049 1.00 93.25 79 GLU A C 1
ATOM 618 O O . GLU A 1 79 ? -2.989 8.031 1.548 1.00 93.25 79 GLU A O 1
ATOM 623 N N . MET A 1 80 ? -0.973 8.973 1.808 1.00 93.31 80 MET A N 1
ATOM 624 C CA . MET A 1 80 ? -0.948 8.744 3.257 1.00 93.31 80 MET A CA 1
ATOM 625 C C . MET A 1 80 ? -2.098 9.434 3.987 1.00 93.31 80 MET A C 1
ATOM 627 O O . MET A 1 80 ? -2.641 8.873 4.938 1.00 93.31 80 MET A O 1
ATOM 631 N N . GLY A 1 81 ? -2.540 10.602 3.512 1.00 93.69 81 GLY A N 1
ATOM 632 C CA . GLY A 1 81 ? -3.720 11.277 4.053 1.00 93.69 81 GLY A CA 1
ATOM 633 C C . GLY A 1 81 ? -4.996 10.440 3.904 1.00 93.69 81 GLY A C 1
ATOM 634 O O . GLY A 1 81 ? -5.765 10.309 4.858 1.00 93.69 81 GLY A O 1
ATOM 635 N N . THR A 1 82 ? -5.208 9.835 2.731 1.00 94.50 82 THR A N 1
ATOM 636 C CA . THR A 1 82 ? -6.364 8.970 2.450 1.00 94.50 82 THR A CA 1
ATOM 637 C C . THR A 1 82 ? -6.312 7.694 3.288 1.00 94.50 82 THR A C 1
ATOM 639 O O . THR A 1 82 ? -7.296 7.331 3.938 1.00 94.50 82 THR A O 1
ATOM 642 N N . ILE A 1 83 ? -5.149 7.039 3.332 1.00 95.12 83 ILE A N 1
ATOM 643 C CA . ILE A 1 83 ? -4.937 5.793 4.080 1.00 95.12 83 ILE A CA 1
ATOM 644 C C . ILE A 1 83 ? -5.142 6.017 5.579 1.00 95.12 83 ILE A C 1
ATOM 646 O O . ILE A 1 83 ? -5.868 5.253 6.218 1.00 95.12 83 ILE A O 1
ATOM 650 N N . LYS A 1 84 ? -4.581 7.098 6.132 1.00 94.88 84 LYS A N 1
ATOM 651 C CA . LYS A 1 84 ? -4.751 7.468 7.541 1.00 94.88 84 LYS A CA 1
ATOM 652 C C . LYS A 1 84 ? -6.222 7.658 7.895 1.00 94.88 84 LYS A C 1
ATOM 654 O O . LYS A 1 84 ? -6.677 7.086 8.877 1.00 94.88 84 LYS A O 1
ATOM 659 N N . LYS A 1 85 ? -6.985 8.393 7.077 1.00 95.00 85 LYS A N 1
ATOM 660 C CA . LYS A 1 85 ? -8.436 8.568 7.280 1.00 95.00 85 LYS A CA 1
ATOM 661 C C . LYS A 1 85 ? -9.183 7.231 7.263 1.00 95.00 85 LYS A C 1
ATOM 663 O O . LYS A 1 85 ? -10.065 7.009 8.090 1.00 95.00 85 LYS A O 1
ATOM 668 N N . CYS A 1 86 ? -8.821 6.324 6.354 1.00 94.25 86 CYS A N 1
ATOM 669 C CA . CYS A 1 86 ? -9.448 5.005 6.268 1.00 94.25 86 CYS A CA 1
ATOM 670 C C . CYS A 1 86 ? -9.165 4.150 7.511 1.00 94.25 86 CYS A C 1
ATOM 672 O O . CYS A 1 86 ? -10.096 3.562 8.060 1.00 94.25 86 CYS A O 1
ATOM 674 N N . LEU A 1 87 ? -7.911 4.107 7.971 1.00 94.81 87 LEU A N 1
ATOM 675 C CA . LEU A 1 87 ? -7.497 3.357 9.163 1.00 94.81 87 LEU A CA 1
ATOM 676 C C . LEU A 1 87 ? -8.033 3.973 10.462 1.00 94.81 87 LEU A C 1
ATOM 678 O O . LEU A 1 87 ? -8.323 3.253 11.415 1.00 94.81 87 LEU A O 1
ATOM 682 N N . ASP A 1 88 ? -8.201 5.295 10.503 1.00 94.12 88 ASP A N 1
ATOM 683 C CA . ASP A 1 88 ? -8.808 5.984 11.639 1.00 94.12 88 ASP A CA 1
ATOM 684 C C . ASP A 1 88 ? -10.296 5.632 11.777 1.00 94.12 88 ASP A C 1
ATOM 686 O O . ASP A 1 88 ? -10.744 5.272 12.865 1.00 94.12 88 ASP A O 1
ATOM 690 N N . LYS A 1 89 ? -11.033 5.615 10.658 1.00 94.06 89 LYS A N 1
ATOM 691 C CA . LYS A 1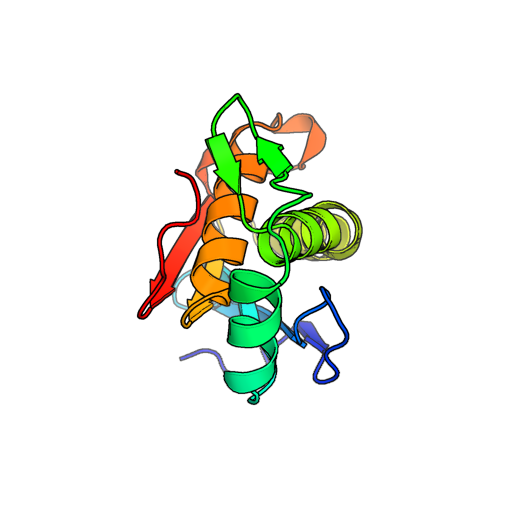 89 ? -12.443 5.196 10.616 1.00 94.06 89 LYS A CA 1
ATOM 692 C C . LYS A 1 89 ? -12.636 3.703 10.916 1.00 94.06 89 LYS A C 1
ATOM 694 O O . LYS A 1 89 ? -13.676 3.318 11.442 1.00 94.06 89 LYS A O 1
ATOM 699 N N . HIS A 1 90 ? -11.647 2.866 10.603 1.00 92.56 90 HIS A N 1
ATOM 700 C CA . HIS A 1 90 ? -11.716 1.411 10.763 1.00 92.56 90 HIS A CA 1
ATOM 701 C C . HIS A 1 90 ? -10.645 0.917 11.741 1.00 92.56 90 HIS A C 1
ATOM 703 O O . HIS A 1 90 ? -9.656 0.286 11.364 1.00 92.56 90 HIS A O 1
ATOM 709 N N . LYS A 1 91 ? -10.842 1.211 13.031 1.00 90.81 91 LYS A N 1
ATOM 710 C CA . LYS A 1 91 ? -9.912 0.798 14.091 1.00 90.81 91 LYS A CA 1
ATOM 711 C C . LYS A 1 91 ? -9.711 -0.722 14.097 1.00 90.81 91 LYS A C 1
ATOM 713 O O . LYS A 1 91 ? -10.657 -1.495 13.969 1.00 90.81 91 LYS A O 1
ATOM 718 N N . GLY A 1 92 ? -8.456 -1.143 14.251 1.00 91.75 92 GLY A N 1
ATOM 719 C CA . GLY A 1 92 ? -8.054 -2.553 14.227 1.00 91.75 92 GLY A CA 1
ATOM 720 C C . GLY A 1 92 ? -7.849 -3.141 12.827 1.00 91.75 92 GLY A C 1
ATOM 721 O O . GLY A 1 92 ? -7.513 -4.319 12.716 1.00 91.75 92 GLY A O 1
ATOM 722 N N . PHE A 1 93 ? -8.028 -2.352 11.762 1.00 95.50 93 PHE A N 1
ATOM 723 C CA . PHE A 1 93 ? -7.744 -2.806 10.404 1.00 95.50 93 PHE A CA 1
ATOM 724 C C . PHE A 1 93 ? -6.242 -2.767 10.121 1.00 95.50 93 PHE A C 1
ATOM 726 O O . PHE A 1 93 ? -5.501 -1.947 10.664 1.00 95.50 93 PHE A O 1
ATOM 733 N N . ARG A 1 94 ? -5.794 -3.663 9.240 1.00 95.94 94 ARG A N 1
ATOM 734 C CA . ARG A 1 94 ? -4.406 -3.703 8.758 1.00 95.94 94 ARG A CA 1
ATOM 735 C C . ARG A 1 94 ? -4.261 -2.927 7.455 1.00 95.94 94 ARG A C 1
ATOM 737 O O . ARG A 1 94 ? -5.232 -2.792 6.717 1.00 95.94 94 ARG A O 1
ATOM 744 N N . LEU A 1 95 ? -3.049 -2.478 7.137 1.00 97.06 95 LEU A N 1
ATOM 745 C CA . LEU A 1 95 ? -2.742 -1.926 5.818 1.00 97.06 95 LEU A CA 1
ATOM 746 C C . LEU A 1 95 ? -2.116 -3.016 4.949 1.00 97.06 95 LEU A C 1
ATOM 748 O O . LEU A 1 95 ? -1.138 -3.657 5.342 1.00 97.06 95 LEU A O 1
ATOM 752 N N . ARG A 1 96 ? -2.678 -3.230 3.762 1.00 96.69 96 ARG A N 1
ATOM 753 C CA . ARG A 1 96 ? -2.184 -4.201 2.792 1.00 96.69 96 ARG A CA 1
ATOM 754 C C . ARG A 1 96 ? -1.878 -3.520 1.468 1.00 96.69 96 ARG A C 1
ATOM 756 O O . ARG A 1 96 ? -2.775 -3.014 0.807 1.00 96.69 96 ARG A O 1
ATOM 763 N N . LEU A 1 97 ? -0.611 -3.529 1.091 1.00 96.44 97 LEU A N 1
ATOM 764 C CA . LEU A 1 97 ? -0.126 -3.037 -0.189 1.00 96.44 97 LEU A CA 1
ATOM 765 C C . LEU A 1 97 ? -0.063 -4.221 -1.152 1.00 96.44 97 LEU A C 1
ATOM 767 O O . LEU A 1 97 ? 0.481 -5.265 -0.792 1.00 96.44 97 LEU A O 1
ATOM 771 N N . VAL A 1 98 ? -0.645 -4.096 -2.337 1.00 94.38 98 VAL A N 1
ATOM 772 C CA . VAL A 1 98 ? -0.714 -5.184 -3.318 1.00 94.38 98 VAL A CA 1
ATOM 773 C C . VAL A 1 98 ? -0.218 -4.682 -4.661 1.00 94.38 98 VAL A C 1
ATOM 775 O O . VAL A 1 98 ? -0.609 -3.600 -5.086 1.00 94.38 98 VAL A O 1
ATOM 778 N N . GLY A 1 99 ? 0.604 -5.481 -5.333 1.00 90.94 99 GLY A N 1
ATOM 779 C CA . GLY A 1 99 ? 1.035 -5.219 -6.701 1.00 90.94 99 GLY A CA 1
ATOM 780 C C . GLY A 1 99 ? 1.386 -6.511 -7.432 1.00 90.94 99 GLY A C 1
ATOM 781 O O . GLY A 1 99 ? 1.679 -7.536 -6.811 1.00 90.94 99 GLY A O 1
ATOM 782 N N . HIS A 1 100 ? 1.333 -6.463 -8.756 1.00 88.19 100 HIS A N 1
ATOM 783 C CA . HIS A 1 100 ? 1.814 -7.521 -9.642 1.00 88.19 100 HIS A CA 1
ATOM 784 C C . HIS A 1 100 ? 3.121 -7.053 -10.290 1.00 88.19 100 HIS A C 1
ATOM 786 O O . HIS A 1 100 ? 3.286 -5.857 -10.468 1.00 88.19 100 HIS A O 1
ATOM 792 N N . SER A 1 101 ? 4.045 -7.952 -10.628 1.00 83.62 101 SER A N 1
ATOM 793 C CA . SER A 1 101 ? 5.304 -7.618 -11.303 1.00 83.62 101 SER A CA 1
ATOM 794 C C . SER A 1 101 ? 6.050 -6.452 -10.622 1.00 83.62 101 SER A C 1
ATOM 796 O O . SER A 1 101 ? 6.298 -6.495 -9.411 1.00 83.62 101 SER A O 1
ATOM 798 N N . LEU A 1 102 ? 6.396 -5.397 -11.361 1.00 80.81 102 LEU A N 1
ATOM 799 C CA . LEU A 1 102 ? 7.140 -4.245 -10.863 1.00 80.81 102 LEU A CA 1
ATOM 800 C C . LEU A 1 102 ? 6.375 -3.478 -9.777 1.00 80.81 102 LEU A C 1
ATOM 802 O O . LEU A 1 102 ? 6.954 -2.999 -8.807 1.00 80.81 102 LEU A O 1
ATOM 806 N N . GLU A 1 103 ? 5.057 -3.409 -9.873 1.00 86.38 103 GLU A N 1
ATOM 807 C CA . GLU A 1 103 ? 4.204 -2.747 -8.893 1.00 86.38 103 GLU A CA 1
ATOM 808 C C . GLU A 1 103 ? 4.253 -3.470 -7.546 1.00 86.38 103 GLU A C 1
ATOM 810 O O . GLU A 1 103 ? 4.097 -2.857 -6.489 1.00 86.38 103 GLU A O 1
ATOM 815 N N . GLY A 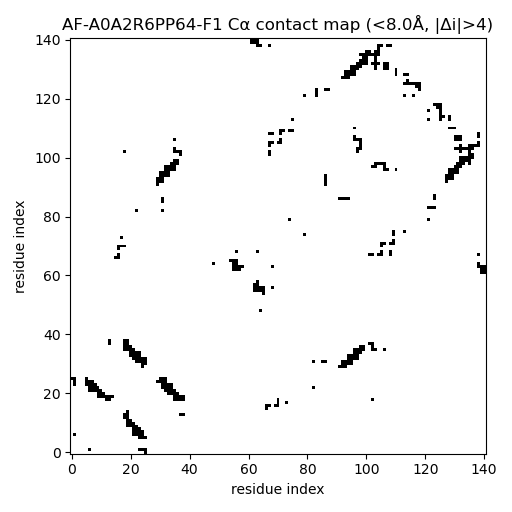1 104 ? 4.537 -4.775 -7.565 1.00 88.19 104 GLY A N 1
ATOM 816 C CA . GLY A 1 104 ? 4.865 -5.540 -6.370 1.00 88.19 104 GLY A CA 1
ATOM 817 C C . GLY A 1 104 ? 6.178 -5.083 -5.722 1.00 88.19 104 GLY A C 1
ATOM 818 O O . GLY A 1 104 ? 6.279 -5.074 -4.490 1.00 88.19 104 GLY A O 1
ATOM 819 N N . ALA A 1 105 ? 7.165 -4.661 -6.519 1.00 88.69 105 ALA A N 1
ATOM 820 C CA . ALA A 1 105 ? 8.413 -4.083 -6.024 1.00 88.69 105 ALA A CA 1
ATOM 821 C C . ALA A 1 105 ? 8.150 -2.700 -5.410 1.00 88.69 105 ALA A C 1
ATOM 823 O O . ALA A 1 105 ? 8.603 -2.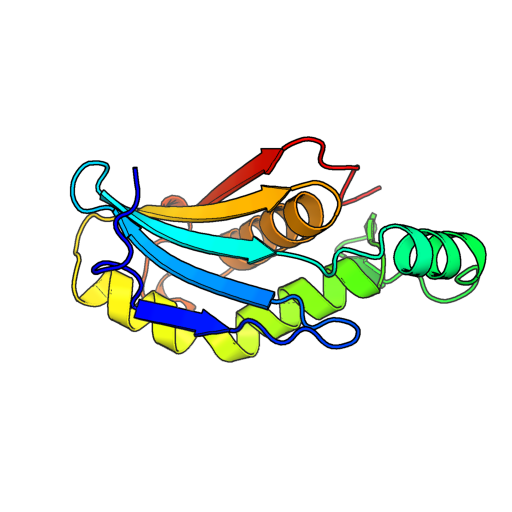431 -4.297 1.00 88.69 105 ALA A O 1
ATOM 824 N N . THR A 1 106 ? 7.318 -1.872 -6.053 1.00 90.38 106 THR A N 1
ATOM 825 C CA . THR A 1 106 ? 6.864 -0.583 -5.501 1.00 90.38 106 THR A CA 1
ATOM 826 C C . THR A 1 106 ? 6.110 -0.765 -4.186 1.00 90.38 106 THR A C 1
ATOM 828 O O . THR A 1 106 ? 6.394 -0.071 -3.211 1.00 90.38 106 THR A O 1
ATOM 831 N N . ALA A 1 107 ? 5.180 -1.723 -4.119 1.00 93.38 107 ALA A N 1
ATOM 832 C CA . ALA A 1 107 ? 4.424 -2.032 -2.907 1.00 93.38 107 ALA A CA 1
ATOM 833 C C . ALA A 1 107 ? 5.339 -2.496 -1.762 1.00 93.38 107 ALA A C 1
ATOM 835 O O . ALA A 1 107 ? 5.133 -2.121 -0.607 1.00 93.38 107 ALA A O 1
ATOM 836 N N . SER A 1 108 ? 6.362 -3.293 -2.077 1.00 93.19 108 SER A N 1
ATOM 837 C CA . SER A 1 108 ? 7.335 -3.786 -1.098 1.00 93.19 108 SER A CA 1
ATOM 838 C C . SER A 1 108 ? 8.234 -2.665 -0.585 1.00 93.19 108 SER A C 1
ATOM 840 O O . SER A 1 108 ? 8.386 -2.513 0.628 1.00 93.19 108 SER A O 1
ATOM 842 N N . LEU A 1 109 ? 8.749 -1.818 -1.477 1.00 92.44 109 LEU A N 1
ATOM 843 C CA . LEU A 1 109 ? 9.547 -0.659 -1.092 1.00 92.44 109 LEU A CA 1
ATOM 844 C C . LEU A 1 109 ? 8.736 0.332 -0.250 1.00 92.44 109 LEU A C 1
ATOM 846 O O . LEU A 1 109 ? 9.200 0.775 0.799 1.00 92.44 109 LEU A O 1
ATOM 850 N N . LEU A 1 110 ? 7.492 0.618 -0.641 1.00 94.44 110 LEU A N 1
ATOM 851 C CA . LEU A 1 110 ? 6.592 1.455 0.149 1.00 94.44 110 LEU A CA 1
ATOM 852 C C . LEU A 1 110 ? 6.349 0.856 1.544 1.00 94.44 110 LEU A C 1
ATOM 854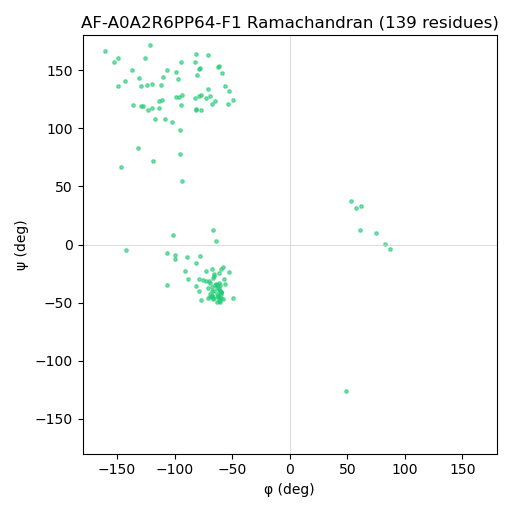 O O . LEU A 1 110 ? 6.381 1.589 2.531 1.00 94.44 110 LEU A O 1
ATOM 858 N N . ALA A 1 111 ? 6.169 -0.465 1.664 1.00 95.69 111 ALA A N 1
ATOM 859 C CA . ALA A 1 111 ? 6.044 -1.116 2.970 1.00 95.69 111 ALA A CA 1
ATOM 860 C C . ALA A 1 111 ? 7.290 -0.903 3.843 1.00 95.69 111 ALA A C 1
ATOM 862 O O . ALA A 1 111 ? 7.150 -0.607 5.032 1.00 95.69 111 ALA A O 1
ATOM 863 N N . ILE A 1 112 ? 8.490 -1.018 3.264 1.00 93.94 112 ILE A N 1
ATOM 864 C CA . ILE A 1 112 ? 9.762 -0.768 3.958 1.00 93.94 112 ILE A CA 1
ATOM 865 C C . ILE A 1 112 ? 9.831 0.690 4.430 1.00 93.94 112 ILE A C 1
ATOM 867 O O . ILE A 1 112 ? 10.105 0.941 5.603 1.00 93.94 112 ILE A O 1
ATOM 871 N N . MET A 1 113 ? 9.529 1.651 3.552 1.00 93.81 113 MET A N 1
ATOM 872 C CA . MET A 1 113 ? 9.530 3.079 3.891 1.00 93.81 113 MET A CA 1
ATOM 873 C C . MET A 1 113 ? 8.541 3.405 5.017 1.00 93.81 113 MET A C 1
ATOM 875 O O . MET A 1 113 ? 8.870 4.176 5.917 1.00 93.81 113 MET A O 1
ATOM 879 N N . LEU A 1 114 ? 7.346 2.804 5.002 1.00 95.12 114 LEU A N 1
ATOM 880 C CA . LEU A 1 114 ? 6.343 2.997 6.052 1.00 95.12 114 LEU A CA 1
ATOM 881 C C . LEU A 1 114 ? 6.788 2.388 7.381 1.00 95.12 114 LEU A C 1
ATOM 883 O O . LEU A 1 114 ? 6.675 3.042 8.411 1.00 95.12 114 LEU A O 1
ATOM 887 N N . ARG A 1 115 ? 7.342 1.173 7.370 1.00 94.75 115 ARG A N 1
ATOM 888 C CA . ARG A 1 115 ? 7.817 0.492 8.587 1.00 94.75 115 ARG A CA 1
ATOM 889 C C . ARG A 1 115 ? 8.936 1.236 9.313 1.00 94.75 115 ARG A C 1
ATOM 891 O O . ARG A 1 115 ? 9.081 1.069 10.517 1.00 94.75 115 ARG A O 1
ATOM 898 N N . LYS A 1 116 ? 9.694 2.071 8.602 1.00 92.81 116 LYS A N 1
ATOM 899 C CA . LYS A 1 116 ? 10.749 2.917 9.177 1.00 92.81 116 LYS A CA 1
ATOM 900 C C . LYS A 1 116 ? 10.240 4.212 9.808 1.00 92.81 116 LYS A C 1
ATOM 902 O O . LYS A 1 116 ? 10.982 4.857 10.544 1.00 92.81 116 LYS A O 1
ATOM 907 N N . LYS A 1 117 ? 9.004 4.627 9.519 1.00 93.00 117 LYS A N 1
ATOM 908 C CA . LYS A 1 117 ? 8.419 5.842 10.099 1.00 93.00 117 LYS A CA 1
ATOM 909 C C . LYS A 1 117 ? 7.849 5.571 11.484 1.00 93.00 117 LYS A C 1
ATOM 911 O O . LYS A 1 117 ? 7.486 4.451 11.825 1.00 93.00 117 LYS A O 1
ATOM 916 N N . SER A 1 118 ? 7.738 6.624 12.288 1.00 93.75 118 SER A N 1
ATOM 917 C CA . SER A 1 118 ? 7.135 6.518 13.618 1.00 93.75 118 SER A CA 1
ATOM 918 C C . SER A 1 118 ? 5.606 6.465 13.545 1.00 93.75 118 SER A C 1
ATOM 920 O O . SER A 1 118 ? 4.985 7.090 12.681 1.00 93.75 118 SER A O 1
ATOM 922 N N . SER A 1 119 ? 4.970 5.816 14.525 1.00 92.56 119 SER A N 1
ATOM 923 C CA . SER A 1 119 ? 3.504 5.804 14.651 1.00 92.56 119 SER A CA 1
ATOM 924 C C . SER A 1 119 ? 2.903 7.212 14.752 1.00 92.56 119 SER A C 1
ATOM 926 O O . SER A 1 119 ? 1.775 7.434 14.317 1.00 92.56 119 SER A O 1
ATOM 928 N N . LYS A 1 120 ? 3.653 8.177 15.308 1.00 91.44 120 LYS A N 1
ATOM 929 C CA . LYS A 1 120 ? 3.238 9.585 15.415 1.00 91.44 120 LYS A CA 1
ATOM 930 C C . LYS A 1 120 ? 3.160 10.254 14.044 1.00 91.44 120 LYS A C 1
ATOM 932 O O . LYS A 1 120 ? 2.228 11.011 13.788 1.00 91.44 120 LYS A O 1
ATOM 937 N N . GLU A 1 121 ? 4.118 9.956 13.174 1.00 90.62 121 GLU A N 1
ATOM 938 C CA . GLU A 1 121 ? 4.170 10.490 11.815 1.00 90.62 121 GLU A CA 1
ATOM 939 C C . GLU A 1 121 ? 3.065 9.890 10.935 1.00 90.62 121 GLU A C 1
ATOM 941 O O . GLU A 1 121 ? 2.329 10.619 10.272 1.00 90.62 121 GLU A O 1
ATOM 946 N N . LEU A 1 122 ? 2.882 8.567 10.993 1.00 91.69 122 LEU A N 1
ATOM 947 C CA . LEU A 1 122 ? 1.872 7.864 10.195 1.00 91.69 122 LEU A CA 1
ATOM 948 C C . LEU A 1 122 ? 0.442 8.051 10.721 1.00 91.69 122 LEU A C 1
ATOM 950 O O . LEU A 1 122 ? -0.522 8.032 9.958 1.00 91.69 122 LEU A O 1
ATOM 954 N N . GLY A 1 123 ? 0.275 8.223 12.034 1.00 92.25 123 GLY A N 1
ATOM 955 C CA . GLY A 1 123 ? -1.030 8.170 12.697 1.00 92.25 123 GLY A CA 1
ATOM 956 C C . GLY A 1 123 ? -1.601 6.755 12.854 1.00 92.25 123 GLY A C 1
ATOM 957 O O . GLY A 1 123 ? -2.763 6.610 13.223 1.00 92.25 123 GLY A O 1
ATOM 958 N N . PHE A 1 124 ? -0.804 5.722 12.576 1.00 94.25 124 PHE A N 1
ATOM 959 C CA . PHE A 1 124 ? -1.109 4.308 12.798 1.00 94.25 124 PHE A CA 1
ATOM 960 C C . PHE A 1 124 ? 0.190 3.545 13.093 1.00 94.25 124 PHE A C 1
ATOM 962 O O . PHE A 1 124 ? 1.273 4.041 12.788 1.00 94.25 124 PHE A O 1
ATOM 969 N N . SER A 1 125 ? 0.102 2.354 13.699 1.00 95.44 125 SER A N 1
ATOM 970 C CA . SER A 1 125 ? 1.303 1.547 13.964 1.00 95.44 125 SER A CA 1
ATOM 971 C C . SER A 1 125 ? 1.901 1.018 12.649 1.00 95.44 125 SER A C 1
ATOM 973 O O . SER A 1 125 ? 1.174 0.372 11.890 1.00 95.44 125 SER A O 1
ATOM 975 N N . PRO A 1 126 ? 3.205 1.215 12.383 1.00 95.25 126 PRO A N 1
ATOM 976 C CA . PRO A 1 126 ? 3.868 0.663 11.202 1.00 95.25 126 PRO A CA 1
ATOM 977 C C . PRO A 1 126 ? 3.822 -0.876 11.119 1.00 95.25 126 PRO A C 1
ATOM 979 O O . PRO A 1 126 ? 3.900 -1.439 10.026 1.00 95.25 126 PRO A O 1
ATOM 982 N N . ASP A 1 127 ? 3.616 -1.575 12.240 1.00 95.44 127 ASP A N 1
ATOM 983 C CA . ASP A 1 127 ? 3.576 -3.046 12.301 1.00 95.44 127 ASP A CA 1
ATOM 984 C C . ASP A 1 127 ? 2.362 -3.647 11.578 1.00 95.44 127 ASP A C 1
ATOM 986 O O . ASP A 1 127 ? 2.361 -4.814 11.168 1.00 95.44 127 ASP A O 1
ATOM 990 N N . ILE A 1 128 ? 1.309 -2.848 11.381 1.00 96.06 128 ILE A N 1
ATOM 991 C CA . ILE A 1 128 ? 0.089 -3.300 10.702 1.00 96.06 128 ILE A CA 1
ATOM 992 C C . ILE A 1 128 ? 0.258 -3.358 9.178 1.00 96.06 128 ILE A C 1
ATOM 994 O O . ILE A 1 128 ? -0.624 -3.891 8.500 1.00 96.06 128 ILE A O 1
ATOM 998 N N . VAL A 1 129 ? 1.360 -2.816 8.647 1.00 97.19 129 VAL A N 1
ATOM 999 C CA . VAL A 1 129 ? 1.657 -2.728 7.214 1.00 97.19 129 VAL A CA 1
ATOM 1000 C C . VAL A 1 129 ? 2.164 -4.070 6.695 1.00 97.19 129 VAL A C 1
ATOM 1002 O O . VAL A 1 129 ? 3.120 -4.644 7.220 1.00 97.19 129 VAL A O 1
ATOM 1005 N N . THR A 1 130 ? 1.541 -4.565 5.630 1.00 96.31 130 THR A N 1
ATOM 1006 C CA . THR A 1 130 ? 1.944 -5.773 4.896 1.00 96.31 130 THR A CA 1
ATOM 1007 C C . THR A 1 130 ? 1.992 -5.485 3.404 1.00 96.31 130 THR A C 1
ATOM 1009 O O . THR A 1 130 ? 1.139 -4.751 2.912 1.00 96.31 130 THR A O 1
ATOM 1012 N N . SER A 1 131 ? 2.945 -6.073 2.684 1.00 94.88 131 SER A N 1
ATOM 1013 C CA . SER A 1 131 ? 2.966 -6.090 1.219 1.00 94.88 131 SER A CA 1
ATOM 1014 C C . SER A 1 131 ? 2.695 -7.503 0.702 1.00 94.88 131 SER A C 1
ATOM 1016 O O . SER A 1 131 ? 3.093 -8.489 1.322 1.00 94.88 131 SER A O 1
ATOM 1018 N N . ILE A 1 132 ? 1.984 -7.605 -0.419 1.00 93.38 132 ILE A N 1
ATOM 1019 C CA . ILE A 1 132 ? 1.788 -8.841 -1.177 1.00 93.38 132 ILE A CA 1
ATOM 1020 C C . ILE A 1 132 ? 2.143 -8.543 -2.628 1.00 93.38 132 ILE A C 1
ATOM 1022 O O . ILE A 1 132 ? 1.524 -7.693 -3.266 1.00 93.38 132 ILE A O 1
ATOM 1026 N N . GLY A 1 133 ? 3.149 -9.249 -3.127 1.00 89.50 133 GLY A N 1
ATOM 1027 C CA . GLY A 1 133 ? 3.602 -9.167 -4.504 1.00 89.50 133 GLY A CA 1
ATOM 1028 C C . GLY A 1 133 ? 3.314 -10.464 -5.252 1.00 89.50 133 GLY A C 1
ATOM 1029 O O . GLY A 1 133 ? 3.540 -11.545 -4.709 1.00 89.50 133 GLY A O 1
ATOM 1030 N N . TYR A 1 134 ? 2.831 -10.362 -6.486 1.00 83.81 134 TYR A N 1
ATOM 1031 C CA . TYR A 1 134 ? 2.675 -11.499 -7.396 1.00 83.81 134 TYR A CA 1
ATOM 1032 C C . TYR A 1 134 ? 3.640 -11.330 -8.569 1.00 83.81 134 TYR A C 1
ATOM 1034 O O . TYR A 1 134 ? 3.583 -10.307 -9.238 1.00 83.81 134 TYR A O 1
ATOM 1042 N N . ALA A 1 135 ? 4.511 -12.313 -8.818 1.00 83.81 135 ALA A N 1
ATOM 1043 C CA . ALA A 1 135 ? 5.551 -12.246 -9.858 1.00 83.81 135 ALA A CA 1
ATOM 1044 C C . ALA A 1 135 ? 6.527 -11.054 -9.715 1.00 83.81 135 ALA A C 1
ATOM 1046 O O . ALA A 1 135 ? 7.027 -10.523 -10.700 1.00 83.81 135 ALA A O 1
ATOM 1047 N N . THR A 1 136 ? 6.788 -10.625 -8.481 1.00 80.19 136 THR A N 1
ATOM 1048 C CA . THR A 1 136 ? 7.599 -9.443 -8.173 1.00 80.19 136 THR A CA 1
ATOM 1049 C C . THR A 1 136 ? 9.096 -9.672 -8.426 1.00 80.19 136 THR A C 1
ATOM 1051 O O . THR A 1 136 ? 9.648 -10.607 -7.839 1.00 80.19 136 THR A O 1
ATOM 1054 N N . PRO A 1 137 ? 9.782 -8.825 -9.221 1.00 76.38 137 PRO A N 1
ATOM 1055 C CA . PRO A 1 137 ? 11.240 -8.836 -9.300 1.00 76.38 137 PRO A CA 1
ATOM 1056 C C . PRO A 1 137 ? 11.866 -8.278 -8.005 1.00 76.38 137 PRO A C 1
ATOM 1058 O O . PRO A 1 137 ? 11.179 -7.599 -7.235 1.00 76.38 137 PRO A O 1
ATOM 1061 N N . PRO A 1 138 ? 13.164 -8.519 -7.742 1.00 72.50 138 PRO A N 1
ATOM 1062 C CA . PRO A 1 138 ? 13.862 -7.918 -6.604 1.00 72.50 138 PRO A CA 1
ATOM 1063 C C . PRO A 1 138 ? 13.704 -6.389 -6.570 1.00 72.50 138 PRO A C 1
ATOM 1065 O O . PRO A 1 138 ? 13.879 -5.718 -7.584 1.00 72.50 138 PRO A O 1
ATOM 1068 N N . CYS A 1 139 ? 13.351 -5.833 -5.405 1.00 69.12 139 CYS A N 1
ATOM 1069 C CA . CYS A 1 139 ? 13.134 -4.389 -5.227 1.00 69.12 139 CYS A CA 1
ATOM 1070 C C . CYS A 1 139 ? 14.328 -3.647 -4.604 1.00 69.12 139 CYS A C 1
ATOM 1072 O O . CYS A 1 139 ? 14.301 -2.423 -4.525 1.00 69.12 139 CYS A O 1
ATOM 1074 N N . VAL A 1 140 ? 15.327 -4.392 -4.133 1.00 66.56 140 VAL A N 1
ATOM 1075 C CA . VAL A 1 140 ? 16.606 -3.931 -3.577 1.00 66.56 140 VAL A CA 1
ATOM 1076 C C . VAL A 1 140 ? 17.677 -4.929 -4.020 1.00 66.56 140 VAL A C 1
ATOM 1078 O O . VAL A 1 140 ? 17.393 -6.129 -4.083 1.00 66.56 140 VAL A O 1
ATOM 1081 N N . SER A 1 141 ? 18.868 -4.454 -4.375 1.00 58.38 141 SER A N 1
ATOM 1082 C CA . SER A 1 141 ? 20.037 -5.271 -4.744 1.00 58.38 141 SER A CA 1
ATOM 1083 C C . SER A 1 141 ? 21.278 -4.784 -4.023 1.00 58.38 141 SER A C 1
ATOM 1085 O O . SER A 1 141 ? 21.397 -3.548 -3.861 1.00 58.38 141 SER A O 1
#

Solvent-accessible surface area (backbone atoms only — not comparable to full-atom values): 7676 Å² total; per-residue (Å²): 130,80,54,77,92,37,51,80,42,77,42,80,73,56,53,94,53,38,58,11,34,34,36,32,47,33,81,88,84,35,32,39,35,42,40,39,39,65,70,94,56,70,68,66,58,53,52,52,72,73,66,51,91,80,61,69,42,67,59,96,84,22,44,24,60,47,58,41,53,49,28,24,51,47,46,64,75,67,43,45,67,59,52,38,54,52,45,65,76,37,74,91,43,31,43,36,26,29,13,50,30,66,32,11,20,20,25,43,50,36,40,54,59,47,53,73,46,54,40,81,80,59,72,47,65,35,84,45,57,41,57,48,56,45,80,44,56,85,58,62,89